Protein AF-A0A918XAK6-F1 (afdb_monomer_lite)

Structure (mmCIF, N/CA/C/O backbone):
data_AF-A0A918XAK6-F1
#
_entry.id   AF-A0A918XAK6-F1
#
loop_
_atom_site.group_PDB
_atom_site.id
_atom_site.type_symbol
_atom_site.label_atom_id
_atom_site.label_alt_id
_atom_site.label_comp_id
_atom_site.label_asym_id
_atom_site.label_entity_id
_atom_site.label_seq_id
_atom_site.pdbx_PDB_ins_code
_atom_site.Cartn_x
_atom_site.Cartn_y
_atom_site.Cartn_z
_atom_site.occupancy
_atom_site.B_iso_or_equiv
_atom_site.auth_seq_id
_atom_site.auth_comp_id
_atom_site.auth_asym_id
_atom_site.auth_atom_id
_atom_site.pdbx_PDB_model_num
ATOM 1 N N . MET A 1 1 ? 38.410 26.942 10.538 1.00 37.84 1 MET A N 1
ATOM 2 C CA . MET A 1 1 ? 37.308 26.117 10.000 1.00 37.84 1 MET A CA 1
ATOM 3 C C . MET A 1 1 ? 37.169 24.910 10.914 1.00 37.84 1 MET A C 1
ATOM 5 O O . MET A 1 1 ? 37.909 23.955 10.737 1.00 37.84 1 MET A O 1
ATOM 9 N N . SER A 1 2 ? 36.332 25.021 11.952 1.00 37.81 2 SER A N 1
ATOM 10 C CA . SER A 1 2 ? 35.983 23.911 12.851 1.00 37.81 2 SER A CA 1
ATOM 11 C C . SER A 1 2 ? 34.671 23.332 12.344 1.00 37.81 2 SER A C 1
ATOM 13 O O . SER A 1 2 ? 33.649 24.013 12.374 1.00 37.81 2 SER A O 1
ATOM 15 N N . THR A 1 3 ? 34.716 22.135 11.774 1.00 44.12 3 THR A N 1
ATOM 16 C CA . THR A 1 3 ? 33.530 21.299 11.587 1.00 44.12 3 THR A CA 1
ATOM 17 C C . THR A 1 3 ? 33.192 20.720 12.948 1.00 44.12 3 THR A C 1
ATOM 19 O O . THR A 1 3 ? 33.762 19.706 13.348 1.00 44.12 3 THR A O 1
ATOM 22 N N . ASP A 1 4 ? 32.308 21.394 13.675 1.00 38.91 4 ASP A N 1
ATOM 23 C CA . ASP A 1 4 ? 31.723 20.820 14.877 1.00 38.91 4 ASP A CA 1
ATOM 24 C C . ASP A 1 4 ? 30.838 19.651 14.441 1.00 38.91 4 ASP A C 1
ATOM 26 O O . ASP A 1 4 ? 29.88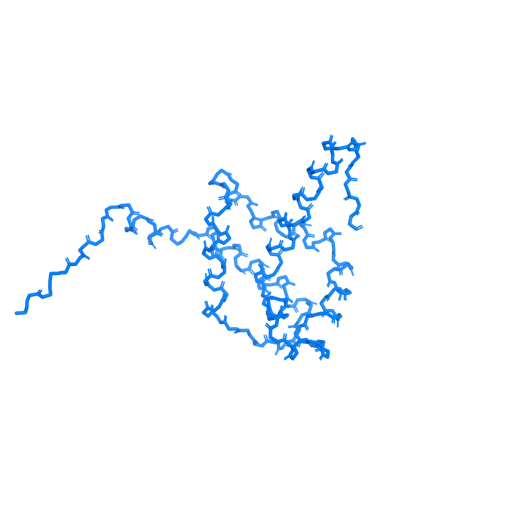0 19.805 13.681 1.00 38.91 4 ASP A O 1
ATOM 30 N N . ALA A 1 5 ? 31.227 18.455 14.876 1.00 47.62 5 ALA A N 1
ATOM 31 C CA . ALA A 1 5 ? 30.457 17.240 14.708 1.00 47.62 5 ALA A CA 1
ATOM 32 C C . ALA A 1 5 ? 29.127 17.407 15.454 1.00 47.62 5 ALA A C 1
ATOM 34 O O . ALA A 1 5 ? 29.083 17.348 16.686 1.00 47.62 5 ALA A O 1
ATOM 35 N N . TYR A 1 6 ? 28.048 17.635 14.704 1.00 47.06 6 TYR A N 1
ATOM 36 C CA . TYR A 1 6 ? 26.685 17.597 15.220 1.00 47.06 6 TYR A CA 1
ATOM 37 C C . TYR A 1 6 ? 26.424 16.165 15.691 1.00 47.06 6 TYR A C 1
ATOM 39 O O . TYR A 1 6 ? 26.152 15.265 14.902 1.00 47.06 6 TYR A O 1
ATOM 47 N N . THR A 1 7 ? 26.643 15.920 16.980 1.00 55.28 7 THR A N 1
ATOM 48 C CA . THR A 1 7 ? 26.404 14.608 17.571 1.00 55.28 7 THR A CA 1
ATOM 49 C C . THR A 1 7 ? 24.900 14.490 17.756 1.00 55.28 7 THR A C 1
ATOM 51 O O . THR A 1 7 ? 24.349 15.095 18.676 1.00 55.28 7 THR A O 1
ATOM 54 N N . SER A 1 8 ? 24.244 13.756 16.857 1.00 52.81 8 SER A N 1
ATOM 55 C CA . SER A 1 8 ? 22.804 13.508 16.903 1.00 52.81 8 SER A CA 1
ATOM 56 C C . SER A 1 8 ? 22.349 13.055 18.293 1.00 52.81 8 SER A C 1
ATOM 58 O O . SER A 1 8 ? 22.964 12.202 18.957 1.00 52.81 8 SER A O 1
ATOM 60 N N . GLY A 1 9 ? 21.286 13.706 18.769 1.00 44.47 9 GLY A N 1
ATOM 61 C CA . GLY A 1 9 ? 20.780 13.567 20.132 1.00 44.47 9 GLY A CA 1
ATOM 62 C C . GLY A 1 9 ? 20.204 12.174 20.418 1.00 44.47 9 GLY A C 1
ATOM 63 O O . GLY A 1 9 ? 20.006 11.381 19.500 1.00 44.47 9 GLY A O 1
ATOM 64 N N . PRO A 1 10 ? 19.888 11.852 21.688 1.00 41.66 10 PRO A N 1
ATOM 65 C CA . PRO A 1 10 ? 19.315 10.555 22.068 1.00 41.66 10 PRO A CA 1
ATOM 66 C C . PRO A 1 10 ? 18.034 10.198 21.304 1.00 41.66 10 PRO A C 1
ATOM 68 O O . PRO A 1 10 ? 17.801 9.031 21.035 1.00 41.66 10 PRO A O 1
ATOM 71 N N . VAL A 1 11 ? 17.245 11.207 20.923 1.00 42.66 11 VAL A N 1
ATOM 72 C CA . VAL A 1 11 ? 15.984 11.066 20.177 1.00 42.66 11 VAL A CA 1
ATOM 73 C C . VAL A 1 11 ? 16.224 10.772 18.696 1.00 42.66 11 VAL A C 1
ATOM 75 O O . VAL A 1 11 ? 15.512 9.976 18.106 1.00 42.66 11 VAL A O 1
ATOM 78 N N . GLU A 1 12 ? 17.250 11.379 18.105 1.00 39.75 12 GLU A N 1
ATOM 79 C CA . GLU A 1 12 ? 17.595 11.220 16.689 1.00 39.75 12 GLU A CA 1
ATOM 80 C C . GLU A 1 12 ? 18.329 9.888 16.460 1.00 39.75 12 GLU A C 1
ATOM 82 O O . GLU A 1 12 ? 18.037 9.181 15.507 1.00 39.75 12 GLU A O 1
ATOM 87 N N . ARG A 1 13 ? 19.162 9.463 17.423 1.00 44.84 13 ARG A N 1
ATOM 88 C CA . ARG A 1 13 ? 19.717 8.101 17.472 1.00 44.84 13 ARG A CA 1
ATOM 89 C C . ARG A 1 13 ? 18.666 7.035 17.752 1.00 44.84 13 ARG A C 1
ATOM 91 O O . ARG A 1 13 ? 18.740 5.985 17.138 1.00 44.84 13 ARG A O 1
ATOM 98 N N . ALA A 1 14 ? 17.685 7.297 18.619 1.00 41.91 14 ALA A N 1
ATOM 99 C CA . ALA A 1 14 ? 16.556 6.388 18.803 1.00 41.91 14 ALA A CA 1
ATOM 100 C C . ALA A 1 14 ? 15.677 6.325 17.543 1.00 41.91 14 ALA A C 1
ATOM 102 O O . ALA A 1 14 ? 15.246 5.246 17.180 1.00 41.91 14 ALA A O 1
ATOM 103 N N . ALA A 1 15 ? 15.466 7.433 16.827 1.00 44.62 15 ALA A N 1
ATOM 104 C CA . ALA A 1 15 ? 14.774 7.436 15.534 1.00 44.62 15 ALA A CA 1
ATOM 105 C C . ALA A 1 15 ? 15.567 6.712 14.426 1.00 44.62 15 ALA A C 1
ATOM 107 O O . ALA A 1 15 ? 14.977 6.206 13.476 1.00 44.62 15 ALA A O 1
ATOM 108 N N . GLU A 1 16 ? 16.894 6.638 14.552 1.00 42.91 16 GLU A N 1
ATOM 109 C CA . GLU A 1 16 ? 17.776 5.946 13.612 1.00 42.91 16 GLU A CA 1
ATOM 110 C C . GLU A 1 16 ? 17.972 4.450 13.946 1.00 42.91 16 GLU A C 1
ATOM 112 O O . GLU A 1 16 ? 18.039 3.638 13.023 1.00 42.91 16 GLU A O 1
ATOM 117 N N . GLU A 1 17 ? 18.000 4.081 15.237 1.00 44.94 17 GLU A N 1
ATOM 118 C CA . GLU A 1 17 ? 17.950 2.698 15.760 1.00 44.94 17 GLU A CA 1
ATOM 119 C C . GLU A 1 17 ? 16.549 2.079 15.626 1.00 44.94 17 GLU A C 1
ATOM 121 O O . GLU A 1 17 ? 16.432 0.876 15.416 1.00 44.94 17 GLU A O 1
ATOM 126 N N . VAL A 1 18 ? 15.496 2.903 15.685 1.00 44.81 18 VAL A N 1
ATOM 127 C CA . VAL A 1 18 ? 14.098 2.581 15.343 1.00 44.81 18 VAL A CA 1
ATOM 128 C C . VAL A 1 18 ? 13.831 2.938 13.872 1.00 44.81 18 VAL A C 1
ATOM 130 O O . VAL A 1 18 ? 12.735 3.344 13.484 1.00 44.81 18 VAL A O 1
ATOM 133 N N . ARG A 1 19 ? 14.809 2.682 12.990 1.00 54.84 19 ARG A N 1
ATOM 134 C CA . ARG A 1 19 ? 14.468 2.089 11.687 1.00 54.84 19 ARG A CA 1
ATOM 135 C C . ARG A 1 19 ? 13.847 0.728 11.998 1.00 54.84 19 ARG A C 1
ATOM 137 O O . ARG A 1 19 ? 14.512 -0.289 12.134 1.00 54.84 19 ARG A O 1
ATOM 144 N N . ASP A 1 20 ? 12.573 0.835 12.338 1.00 66.75 20 ASP A N 1
ATOM 145 C CA . ASP A 1 20 ? 11.784 -0.089 13.125 1.00 66.75 20 ASP A CA 1
ATOM 146 C C . ASP A 1 20 ? 11.673 -1.414 12.377 1.00 66.75 20 ASP A C 1
ATOM 148 O O . ASP A 1 20 ? 11.352 -1.418 11.187 1.00 66.75 20 ASP A O 1
ATOM 152 N N . GLY A 1 21 ? 11.881 -2.547 13.050 1.00 77.00 21 GLY A N 1
ATOM 153 C CA . GLY A 1 21 ? 11.666 -3.856 12.424 1.00 77.00 21 GLY A CA 1
ATOM 154 C C . GLY A 1 21 ? 10.264 -3.968 11.806 1.00 77.00 21 GLY A C 1
ATOM 155 O O . GLY A 1 21 ? 10.073 -4.688 10.827 1.00 77.00 21 GLY A O 1
ATOM 156 N N . ALA A 1 22 ? 9.300 -3.196 12.321 1.00 81.81 22 ALA A N 1
ATOM 157 C CA . ALA A 1 22 ? 7.968 -3.049 11.750 1.00 81.81 22 ALA A CA 1
ATOM 158 C C . ALA A 1 22 ? 7.933 -2.265 10.418 1.00 81.81 22 ALA A C 1
ATOM 160 O O . ALA A 1 22 ? 7.184 -2.653 9.520 1.00 81.81 22 ALA A O 1
ATOM 161 N N . ALA A 1 23 ? 8.747 -1.218 10.240 1.00 87.75 23 ALA A N 1
ATOM 162 C CA . ALA A 1 23 ? 8.858 -0.476 8.977 1.00 87.75 23 ALA A CA 1
ATOM 163 C C . ALA A 1 23 ? 9.495 -1.341 7.879 1.00 87.75 23 ALA A C 1
ATOM 165 O O . ALA A 1 23 ? 8.999 -1.394 6.750 1.00 87.75 23 ALA A O 1
ATOM 166 N N . ASP A 1 24 ? 10.544 -2.085 8.232 1.00 89.69 24 ASP A N 1
ATOM 167 C CA . ASP A 1 24 ? 11.185 -3.044 7.331 1.00 89.69 24 ASP A CA 1
ATOM 168 C C . ASP A 1 24 ? 10.235 -4.196 6.980 1.00 89.69 24 ASP A C 1
ATOM 170 O O . ASP A 1 24 ? 10.111 -4.582 5.814 1.00 89.69 24 ASP A O 1
ATOM 174 N N . ALA A 1 25 ? 9.498 -4.720 7.967 1.00 90.94 25 ALA A N 1
ATOM 175 C CA . ALA A 1 25 ? 8.468 -5.728 7.737 1.00 90.94 25 ALA A CA 1
ATOM 176 C C . ALA A 1 25 ? 7.355 -5.201 6.822 1.00 90.94 25 ALA A C 1
ATOM 178 O O . ALA A 1 25 ? 6.921 -5.910 5.909 1.00 90.94 25 ALA A O 1
ATOM 179 N N . LEU A 1 26 ? 6.925 -3.951 7.015 1.00 93.38 26 LEU A N 1
ATOM 180 C CA . LEU A 1 26 ? 5.937 -3.297 6.165 1.00 93.38 26 LEU A CA 1
ATOM 181 C C . LEU A 1 26 ? 6.429 -3.213 4.717 1.00 93.38 26 LEU A C 1
ATOM 183 O O . LEU A 1 26 ? 5.715 -3.623 3.795 1.00 93.38 26 LEU A O 1
ATOM 187 N N . LEU A 1 27 ? 7.661 -2.742 4.508 1.00 92.94 27 LEU A N 1
ATOM 188 C CA . LEU A 1 27 ? 8.259 -2.680 3.178 1.00 92.94 27 LEU A CA 1
ATOM 189 C C . LEU A 1 27 ? 8.370 -4.072 2.548 1.00 92.94 27 LEU A C 1
ATOM 191 O O . LEU A 1 27 ? 8.016 -4.249 1.381 1.00 92.94 27 LEU A O 1
ATOM 195 N N . ALA A 1 28 ? 8.789 -5.080 3.313 1.00 92.69 28 ALA A N 1
ATOM 196 C CA . ALA A 1 28 ? 8.895 -6.455 2.837 1.00 92.69 28 ALA A CA 1
ATOM 197 C C . ALA A 1 28 ? 7.536 -7.028 2.391 1.00 92.69 28 ALA A C 1
ATOM 199 O O . ALA A 1 28 ? 7.454 -7.699 1.356 1.00 92.69 28 ALA A O 1
ATOM 200 N N . VAL A 1 29 ? 6.454 -6.748 3.130 1.00 94.69 29 VAL A N 1
ATOM 201 C CA . VAL A 1 29 ? 5.082 -7.110 2.728 1.00 94.69 29 VAL A CA 1
ATOM 202 C C . VAL A 1 29 ? 4.677 -6.375 1.455 1.00 94.69 29 VAL A C 1
ATOM 204 O O . VAL A 1 29 ? 4.153 -7.011 0.535 1.00 94.69 29 VAL A O 1
ATOM 207 N N . ALA A 1 30 ? 4.945 -5.070 1.365 1.00 93.50 30 ALA A N 1
ATOM 208 C CA . ALA A 1 30 ? 4.617 -4.268 0.192 1.00 93.50 30 ALA A CA 1
ATOM 209 C C . ALA A 1 30 ? 5.339 -4.784 -1.062 1.00 93.50 30 ALA A C 1
ATOM 211 O O . ALA A 1 30 ? 4.694 -5.031 -2.077 1.00 93.50 30 ALA A O 1
ATOM 212 N N . VAL A 1 31 ? 6.649 -5.035 -0.988 1.00 92.06 31 VAL A N 1
ATOM 213 C CA . VAL A 1 31 ? 7.453 -5.570 -2.102 1.00 92.06 31 VAL A CA 1
ATOM 214 C C . VAL A 1 31 ? 6.952 -6.947 -2.535 1.00 92.06 31 VAL A C 1
ATOM 216 O O . VAL A 1 31 ? 6.700 -7.165 -3.723 1.00 92.06 31 VAL A O 1
ATOM 219 N N . ARG A 1 32 ? 6.756 -7.872 -1.585 1.00 91.75 32 ARG A N 1
ATOM 220 C CA . ARG A 1 32 ? 6.258 -9.226 -1.875 1.00 91.75 32 ARG A CA 1
ATOM 221 C C . ARG A 1 32 ? 4.883 -9.190 -2.539 1.00 91.75 32 ARG A C 1
ATOM 223 O O . ARG A 1 32 ? 4.656 -9.886 -3.525 1.00 91.75 32 ARG A O 1
ATOM 230 N N . SER A 1 33 ? 3.981 -8.369 -2.012 1.00 91.00 33 SER A N 1
ATOM 231 C CA . SER A 1 33 ? 2.626 -8.205 -2.539 1.00 91.00 33 SER A CA 1
ATOM 232 C C . SER A 1 33 ? 2.633 -7.571 -3.926 1.00 91.00 33 SER A C 1
ATOM 234 O O . SER A 1 33 ? 1.932 -8.026 -4.827 1.00 91.00 33 SER A O 1
ATOM 236 N N . TYR A 1 34 ? 3.470 -6.556 -4.124 1.00 88.50 34 TYR A N 1
ATOM 237 C CA . TYR A 1 34 ? 3.610 -5.842 -5.385 1.00 88.50 34 TYR A CA 1
ATOM 238 C C . TYR A 1 34 ? 4.153 -6.730 -6.512 1.00 88.50 34 TYR A C 1
ATOM 240 O O . TYR A 1 34 ? 3.707 -6.622 -7.656 1.00 88.50 34 TYR A O 1
ATOM 248 N N . ALA A 1 35 ? 5.044 -7.675 -6.195 1.00 87.38 35 ALA A N 1
ATOM 249 C CA . ALA A 1 35 ? 5.571 -8.641 -7.160 1.00 87.38 35 ALA A CA 1
ATOM 250 C C . ALA A 1 35 ? 4.479 -9.510 -7.815 1.00 87.38 35 ALA A C 1
ATOM 252 O O . ALA A 1 35 ? 4.667 -9.975 -8.939 1.00 87.38 35 ALA A O 1
ATOM 253 N N . ALA A 1 36 ? 3.320 -9.683 -7.165 1.00 84.81 36 ALA A N 1
ATOM 254 C CA . ALA A 1 36 ? 2.173 -10.376 -7.755 1.00 84.81 36 ALA A CA 1
ATOM 255 C C . ALA A 1 36 ? 1.517 -9.596 -8.911 1.00 84.81 36 ALA A C 1
ATOM 257 O O . ALA A 1 36 ? 0.781 -10.183 -9.702 1.00 84.81 36 ALA A O 1
ATOM 258 N N . PHE A 1 37 ? 1.775 -8.289 -9.016 1.00 82.62 37 PHE A N 1
ATOM 259 C CA . PHE A 1 37 ? 1.178 -7.396 -10.015 1.00 82.62 37 PHE A CA 1
ATOM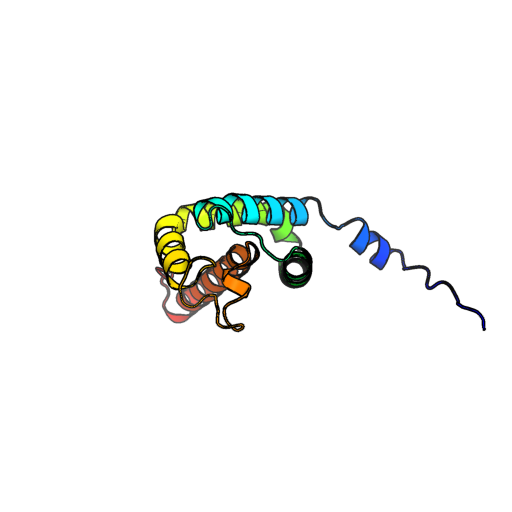 260 C C . PHE A 1 37 ? 2.202 -6.850 -11.020 1.00 82.62 37 PHE A C 1
ATOM 262 O O . PHE A 1 37 ? 1.829 -6.462 -12.124 1.00 82.62 37 PHE A O 1
ATOM 269 N N . ALA A 1 38 ? 3.485 -6.818 -10.654 1.00 73.62 38 ALA A N 1
ATOM 270 C CA . ALA A 1 38 ? 4.544 -6.151 -11.408 1.00 73.62 38 ALA A CA 1
ATOM 271 C C . ALA A 1 38 ? 5.775 -7.055 -11.597 1.00 73.62 38 ALA A C 1
ATOM 273 O O . ALA A 1 38 ? 6.862 -6.793 -11.076 1.00 73.62 38 ALA A O 1
ATOM 274 N N . VAL A 1 39 ? 5.610 -8.138 -12.360 1.00 66.94 39 VAL A N 1
ATOM 275 C CA . VAL A 1 39 ? 6.691 -9.105 -12.606 1.00 66.94 39 VAL A CA 1
ATOM 276 C C . VAL A 1 39 ? 7.856 -8.431 -13.356 1.00 66.94 39 VAL A C 1
ATOM 278 O O . VAL A 1 39 ? 7.654 -7.783 -14.383 1.00 66.94 39 VAL A O 1
ATOM 281 N N . HIS A 1 40 ? 9.082 -8.608 -12.847 1.00 64.31 40 HIS A N 1
ATOM 282 C CA . HIS A 1 40 ? 10.355 -8.126 -13.420 1.00 64.31 40 HIS A CA 1
ATOM 283 C C . HIS A 1 40 ? 10.580 -6.606 -13.445 1.00 64.31 40 HIS A C 1
ATOM 285 O O . HIS A 1 40 ? 11.484 -6.126 -14.133 1.00 64.31 40 HIS A O 1
ATOM 291 N N . VAL A 1 41 ? 9.808 -5.837 -12.680 1.00 68.62 41 VAL A N 1
ATOM 292 C CA . VAL A 1 41 ? 9.980 -4.383 -12.611 1.00 68.62 41 VAL A CA 1
ATOM 293 C C . VAL A 1 41 ? 11.022 -4.028 -11.556 1.00 68.62 41 VAL A C 1
ATOM 295 O O . VAL A 1 41 ? 10.875 -4.376 -10.388 1.00 68.62 41 VAL A O 1
ATOM 298 N N . ARG A 1 42 ? 12.069 -3.308 -11.974 1.00 72.31 42 ARG A N 1
ATOM 299 C CA . ARG A 1 42 ? 12.956 -2.596 -11.049 1.00 72.31 42 ARG A CA 1
ATOM 300 C C . ARG A 1 42 ? 12.324 -1.262 -10.680 1.00 72.31 42 ARG A C 1
ATOM 302 O O . ARG A 1 42 ? 11.778 -0.580 -11.546 1.00 72.31 42 ARG A O 1
ATOM 309 N N . PHE A 1 43 ? 12.435 -0.905 -9.416 1.00 76.75 43 PHE A N 1
ATOM 310 C CA . PHE A 1 43 ? 11.957 0.347 -8.858 1.00 76.75 43 PHE A CA 1
ATOM 311 C C . PHE A 1 43 ? 13.135 1.074 -8.180 1.00 76.75 43 PHE A C 1
ATOM 313 O O . PHE A 1 43 ? 14.175 0.469 -7.937 1.00 76.75 43 PHE A O 1
ATOM 320 N N . ASP A 1 44 ? 13.022 2.386 -7.990 1.00 80.81 44 ASP A N 1
ATOM 321 C CA . ASP A 1 44 ? 14.049 3.246 -7.383 1.00 80.81 44 ASP A CA 1
ATOM 322 C C . ASP A 1 44 ? 14.058 3.131 -5.843 1.00 80.81 44 ASP A C 1
ATOM 324 O O . ASP A 1 44 ? 13.210 3.701 -5.150 1.00 80.81 44 ASP A O 1
ATOM 328 N N . ASP A 1 45 ? 14.997 2.369 -5.289 1.00 80.56 45 ASP A N 1
ATOM 329 C CA . ASP A 1 45 ? 15.063 2.117 -3.844 1.00 80.56 45 ASP A CA 1
ATOM 330 C C . ASP A 1 45 ? 15.102 3.417 -3.017 1.00 80.56 45 ASP A C 1
ATOM 332 O O . ASP A 1 45 ? 14.381 3.523 -2.028 1.00 80.56 45 ASP A O 1
ATOM 336 N N . GLY A 1 46 ? 15.795 4.463 -3.488 1.00 79.00 46 GLY A N 1
ATOM 337 C CA . GLY A 1 46 ? 15.854 5.755 -2.795 1.00 79.00 46 GLY A CA 1
ATOM 338 C C . GLY A 1 46 ? 14.497 6.463 -2.739 1.00 79.00 46 GLY A C 1
ATOM 339 O O . GLY A 1 46 ? 14.083 6.934 -1.681 1.00 79.00 46 GLY A O 1
ATOM 340 N N . MET A 1 47 ? 13.752 6.469 -3.851 1.00 81.44 47 MET A N 1
ATOM 341 C CA . MET A 1 47 ? 12.376 6.991 -3.863 1.00 81.44 47 MET A CA 1
ATOM 342 C C . MET A 1 47 ? 11.448 6.163 -2.960 1.00 81.44 47 MET A C 1
ATOM 344 O O . MET A 1 47 ? 10.540 6.706 -2.332 1.00 81.44 47 MET A O 1
ATOM 348 N N . THR A 1 48 ? 11.654 4.845 -2.903 1.00 85.25 48 THR A N 1
ATOM 349 C CA . THR A 1 48 ? 10.869 3.944 -2.043 1.00 85.25 48 THR A CA 1
ATOM 350 C C . THR A 1 48 ? 11.076 4.279 -0.573 1.00 85.25 48 THR A C 1
ATOM 352 O O . THR A 1 48 ? 10.097 4.434 0.153 1.00 85.25 48 THR A O 1
ATOM 355 N N . GLU A 1 49 ? 12.331 4.408 -0.150 1.00 86.00 49 GLU A N 1
ATOM 356 C CA . GLU A 1 49 ? 12.711 4.716 1.228 1.00 86.00 49 GLU A CA 1
ATOM 357 C C . GLU A 1 49 ? 12.213 6.099 1.660 1.00 86.00 49 GLU A C 1
ATOM 359 O O . GLU A 1 49 ? 11.638 6.233 2.740 1.00 86.00 49 GLU A O 1
ATOM 364 N N . GLU A 1 50 ? 12.352 7.117 0.803 1.00 86.00 50 GLU A N 1
ATOM 365 C CA . GLU A 1 50 ? 11.879 8.476 1.092 1.00 86.00 50 GLU A CA 1
ATOM 366 C C . GLU A 1 50 ? 10.359 8.505 1.311 1.00 86.00 50 GLU A C 1
ATOM 368 O O . GLU A 1 50 ? 9.867 9.037 2.309 1.00 86.00 50 GLU A O 1
ATOM 373 N N . VAL A 1 51 ? 9.598 7.874 0.411 1.00 85.88 51 VAL A N 1
ATOM 374 C CA . VAL A 1 51 ? 8.137 7.800 0.534 1.00 85.88 51 VAL A CA 1
ATOM 375 C C . VAL A 1 51 ? 7.730 6.965 1.746 1.00 85.88 51 VAL A C 1
ATOM 377 O O . VAL A 1 51 ? 6.801 7.349 2.457 1.00 85.88 51 VAL A O 1
ATOM 380 N N . LEU A 1 52 ? 8.412 5.847 2.012 1.00 89.25 52 LEU A N 1
ATOM 381 C CA . LEU A 1 52 ? 8.143 5.021 3.186 1.00 89.25 52 LEU A CA 1
ATOM 382 C C . LEU A 1 52 ? 8.378 5.801 4.479 1.00 89.25 52 LEU A C 1
ATOM 384 O O . LEU A 1 52 ? 7.541 5.719 5.367 1.00 89.25 52 LEU A O 1
ATOM 388 N N . SER A 1 53 ? 9.456 6.582 4.578 1.00 88.19 53 SER A N 1
ATOM 389 C CA . SER A 1 53 ? 9.742 7.413 5.753 1.00 88.19 53 SER A CA 1
ATOM 390 C C . SER A 1 53 ? 8.599 8.392 6.045 1.00 88.19 53 SER A C 1
ATOM 392 O O . SER A 1 53 ? 8.113 8.475 7.177 1.00 88.19 53 SER A O 1
ATOM 394 N N . VAL A 1 54 ? 8.092 9.066 5.007 1.00 89.06 54 VAL A N 1
ATOM 395 C CA . VAL A 1 54 ? 6.933 9.961 5.129 1.00 89.06 54 VAL A CA 1
ATOM 396 C C . VAL A 1 54 ? 5.686 9.189 5.566 1.00 89.06 54 VAL A C 1
ATOM 398 O O . VAL A 1 54 ? 5.017 9.602 6.511 1.00 89.06 54 VAL A O 1
ATOM 401 N N . LEU A 1 55 ? 5.379 8.058 4.926 1.00 88.25 55 LEU A N 1
ATOM 402 C CA . LEU A 1 55 ? 4.219 7.235 5.286 1.00 88.25 55 LEU A CA 1
ATOM 403 C C . LEU A 1 55 ? 4.315 6.693 6.717 1.00 88.25 55 LEU A C 1
ATOM 405 O O . LEU A 1 55 ? 3.336 6.719 7.453 1.00 88.25 55 LEU A O 1
ATOM 409 N N . TRP A 1 56 ? 5.499 6.268 7.143 1.00 89.81 56 TRP A N 1
ATOM 410 C CA . TRP A 1 56 ? 5.739 5.760 8.487 1.00 89.81 56 TRP A CA 1
ATOM 411 C C . TRP A 1 56 ? 5.500 6.827 9.559 1.00 89.81 56 TRP A C 1
ATOM 413 O O . TRP A 1 56 ? 4.918 6.545 10.606 1.00 89.81 56 TRP A O 1
ATOM 423 N N . SER A 1 57 ? 5.869 8.081 9.271 1.00 86.56 57 SER A N 1
ATOM 424 C CA . SER A 1 57 ? 5.646 9.213 10.180 1.00 86.56 57 SER A CA 1
ATOM 425 C C . SER A 1 57 ? 4.171 9.565 10.399 1.00 86.56 57 SER A C 1
ATOM 427 O O . SER A 1 57 ? 3.842 10.158 11.424 1.00 86.56 57 SER A O 1
ATOM 429 N N . VAL A 1 58 ? 3.283 9.203 9.465 1.00 86.06 58 VAL A N 1
ATOM 430 C CA . VAL A 1 58 ? 1.840 9.478 9.579 1.00 86.06 58 VAL A CA 1
ATOM 431 C C . VAL A 1 58 ? 1.044 8.294 10.126 1.00 86.06 58 VAL A C 1
ATOM 433 O O . VAL A 1 58 ? -0.108 8.473 10.515 1.00 86.06 58 VAL A O 1
ATOM 436 N N . ILE A 1 59 ? 1.638 7.098 10.172 1.00 85.50 59 ILE A N 1
ATOM 437 C CA . ILE A 1 59 ? 1.031 5.927 10.809 1.00 85.50 59 ILE A CA 1
ATOM 438 C C . ILE A 1 59 ? 1.156 6.091 12.336 1.00 85.50 59 ILE A C 1
ATOM 440 O O . ILE A 1 59 ? 2.288 6.245 12.817 1.00 85.50 59 ILE A O 1
ATOM 444 N N . PRO A 1 60 ? 0.034 6.055 13.091 1.00 87.50 60 PRO A N 1
ATOM 445 C CA . PRO A 1 60 ? 0.051 6.124 14.552 1.00 87.50 60 PRO A CA 1
ATOM 446 C C . PRO A 1 60 ? 0.958 5.048 15.147 1.00 87.50 60 PRO A C 1
ATOM 448 O O . PRO A 1 60 ? 0.970 3.917 14.662 1.00 87.50 60 PRO A O 1
ATOM 451 N N . GLU A 1 61 ? 1.726 5.388 16.183 1.00 87.50 61 GLU A N 1
ATOM 452 C CA . GLU A 1 61 ? 2.716 4.475 16.769 1.00 87.50 61 GLU A CA 1
ATOM 453 C C . GLU A 1 61 ? 2.079 3.176 17.271 1.00 87.50 61 GLU A C 1
ATOM 455 O O . GLU A 1 61 ? 2.645 2.102 17.085 1.00 87.50 61 GLU A O 1
ATOM 460 N N . GLU A 1 62 ? 0.867 3.268 17.814 1.00 88.00 62 GLU A N 1
ATOM 461 C CA . GLU A 1 62 ? 0.062 2.142 18.283 1.00 88.00 62 GLU A CA 1
ATOM 462 C C . GLU A 1 62 ? -0.350 1.157 17.175 1.00 88.00 62 GLU A C 1
ATOM 464 O O . GLU A 1 62 ? -0.578 -0.019 17.456 1.00 88.00 62 GLU A O 1
ATOM 469 N N . ASP A 1 63 ? -0.407 1.609 15.920 1.00 88.44 63 ASP A N 1
ATOM 470 C CA . ASP A 1 63 ? -0.825 0.793 14.777 1.00 88.44 63 ASP A CA 1
ATOM 471 C C . ASP A 1 63 ? 0.368 0.165 14.039 1.00 88.44 63 ASP A C 1
ATOM 473 O O . ASP A 1 63 ? 0.187 -0.775 13.259 1.00 88.44 63 ASP A O 1
ATOM 477 N N . ARG A 1 64 ? 1.592 0.671 14.261 1.00 90.19 64 ARG A N 1
ATOM 478 C CA . ARG A 1 64 ? 2.794 0.318 13.481 1.00 90.19 64 ARG A CA 1
ATOM 479 C C . ARG A 1 64 ? 3.110 -1.173 13.500 1.00 90.19 64 ARG A C 1
ATOM 481 O O . ARG A 1 64 ? 3.416 -1.736 12.451 1.00 90.19 64 ARG A O 1
ATOM 488 N N . GLU A 1 65 ? 2.993 -1.823 14.655 1.00 90.81 65 GLU A N 1
ATOM 489 C CA . GLU A 1 65 ? 3.305 -3.250 14.807 1.00 90.81 65 GLU A CA 1
ATOM 490 C C . GLU A 1 65 ? 2.317 -4.147 14.039 1.00 90.81 65 GLU A C 1
ATOM 492 O O . GLU A 1 65 ? 2.709 -5.132 13.414 1.00 90.81 65 GLU A O 1
ATOM 497 N N . ALA A 1 66 ? 1.033 -3.778 14.022 1.00 91.44 66 ALA A N 1
ATOM 498 C CA . ALA A 1 66 ? -0.016 -4.522 13.322 1.00 91.44 66 ALA A CA 1
ATOM 499 C C . ALA A 1 66 ? -0.097 -4.185 11.821 1.00 91.44 66 ALA A C 1
ATOM 501 O O . ALA A 1 66 ? -0.710 -4.920 11.038 1.00 91.44 66 ALA A O 1
ATOM 502 N N . TYR A 1 67 ? 0.518 -3.078 11.404 1.00 93.12 67 TYR A N 1
ATOM 503 C CA . TYR A 1 67 ? 0.372 -2.531 10.062 1.00 93.12 67 TYR A CA 1
ATOM 504 C C . TYR A 1 67 ? 0.779 -3.497 8.933 1.00 93.12 67 TYR A C 1
ATOM 506 O O . TYR A 1 67 ? 0.033 -3.597 7.954 1.00 93.12 67 TYR A O 1
ATOM 514 N N . PRO A 1 68 ? 1.894 -4.255 9.016 1.00 94.19 68 PRO A N 1
ATOM 515 C CA . PRO A 1 68 ? 2.256 -5.207 7.965 1.00 94.19 68 PRO A CA 1
ATOM 516 C C . PRO A 1 68 ? 1.168 -6.261 7.706 1.00 94.19 68 PRO A C 1
ATOM 518 O O . PRO A 1 68 ? 0.871 -6.565 6.550 1.00 94.19 68 PRO A O 1
ATOM 521 N N . ALA A 1 69 ? 0.532 -6.780 8.762 1.00 94.31 69 ALA A N 1
ATOM 522 C CA . ALA A 1 69 ? -0.552 -7.757 8.641 1.00 94.31 69 ALA A CA 1
ATOM 523 C C . ALA A 1 69 ? -1.810 -7.130 8.020 1.00 94.31 69 ALA A C 1
ATOM 525 O O . ALA A 1 69 ? -2.416 -7.707 7.116 1.00 94.31 69 ALA A O 1
ATOM 526 N N . ARG A 1 70 ? -2.152 -5.907 8.440 1.00 94.69 70 ARG A N 1
ATOM 527 C CA . ARG A 1 70 ? -3.246 -5.125 7.852 1.00 94.69 70 ARG A CA 1
ATOM 528 C C . ARG A 1 70 ? -3.033 -4.869 6.359 1.00 94.69 70 ARG A C 1
ATOM 530 O O . ARG A 1 70 ? -3.974 -4.987 5.576 1.00 94.69 70 ARG A O 1
ATOM 537 N N . LEU A 1 71 ? -1.807 -4.547 5.940 1.00 95.81 71 LEU A N 1
ATOM 538 C CA . LEU A 1 71 ? -1.494 -4.358 4.523 1.00 95.81 71 LEU A CA 1
ATOM 539 C C . LEU A 1 71 ? -1.696 -5.656 3.726 1.00 95.81 71 LEU A C 1
ATOM 541 O O . LEU A 1 71 ? -2.215 -5.625 2.610 1.00 95.81 71 LEU A O 1
ATOM 545 N N . GLU A 1 72 ? -1.311 -6.802 4.284 1.00 95.69 72 GLU A N 1
ATOM 546 C CA . GLU A 1 72 ? -1.520 -8.103 3.643 1.00 95.69 72 GLU A CA 1
ATOM 547 C C . GLU A 1 72 ? -3.014 -8.442 3.509 1.00 95.69 72 GLU A C 1
ATOM 549 O O . GLU A 1 72 ? -3.461 -8.885 2.445 1.00 95.69 72 GLU A O 1
ATOM 554 N N . GLU A 1 73 ? -3.813 -8.164 4.541 1.00 95.56 73 GLU A N 1
ATOM 555 C CA . GLU A 1 73 ? -5.272 -8.295 4.493 1.00 95.56 73 GLU A CA 1
ATOM 556 C C . GLU A 1 73 ? -5.897 -7.376 3.437 1.00 95.56 73 GLU A C 1
ATOM 558 O O . GLU A 1 73 ? -6.722 -7.827 2.637 1.00 95.56 73 GLU A O 1
ATOM 563 N N . PHE A 1 74 ? -5.460 -6.116 3.367 1.00 95.12 74 PHE A N 1
ATOM 564 C CA . PHE A 1 74 ? -5.884 -5.168 2.340 1.00 95.12 74 PHE A CA 1
ATOM 565 C C . PHE A 1 74 ? -5.613 -5.707 0.928 1.00 95.12 74 PHE A C 1
ATOM 567 O O . PHE A 1 74 ? -6.515 -5.754 0.086 1.00 95.12 74 PHE A O 1
ATOM 574 N N . VAL A 1 75 ? -4.387 -6.172 0.668 1.00 95.25 75 VAL A N 1
ATOM 575 C CA . VAL A 1 75 ? -4.002 -6.718 -0.642 1.00 95.25 75 VAL A CA 1
ATOM 576 C C . VAL A 1 75 ? -4.851 -7.932 -1.007 1.00 95.25 75 VAL A C 1
ATOM 578 O O . VAL A 1 75 ? -5.267 -8.064 -2.159 1.00 95.25 75 VAL A O 1
ATOM 581 N N . ASN A 1 76 ? -5.123 -8.818 -0.050 1.00 95.06 76 ASN A N 1
ATOM 582 C CA . ASN A 1 76 ? -5.946 -9.999 -0.289 1.00 95.06 76 ASN A CA 1
ATOM 583 C C . ASN A 1 76 ? -7.411 -9.637 -0.547 1.00 95.06 76 ASN A C 1
ATOM 585 O O . ASN A 1 76 ? -7.998 -10.148 -1.501 1.00 95.06 76 ASN A O 1
ATOM 589 N N . THR A 1 77 ? -7.966 -8.713 0.235 1.00 94.56 77 THR A N 1
ATOM 590 C CA . THR A 1 77 ? -9.353 -8.244 0.113 1.00 94.56 77 THR A CA 1
ATOM 591 C C 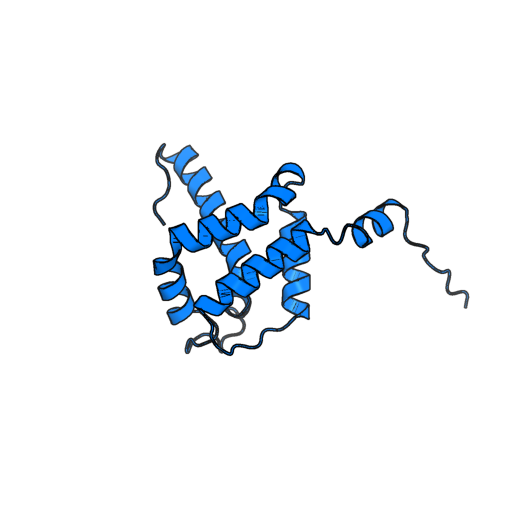. THR A 1 77 ? -9.605 -7.567 -1.232 1.00 94.56 77 THR A C 1
ATOM 593 O O . THR A 1 77 ? -10.614 -7.824 -1.886 1.00 94.56 77 THR A O 1
ATOM 596 N N . TYR A 1 78 ? -8.668 -6.735 -1.695 1.00 92.81 78 TYR A N 1
ATOM 597 C CA . TYR A 1 78 ? -8.830 -5.939 -2.916 1.00 92.81 78 TYR A CA 1
ATOM 598 C C . TYR A 1 78 ? -8.044 -6.472 -4.117 1.00 92.81 78 TYR A C 1
ATOM 600 O O . TYR A 1 78 ? -7.886 -5.762 -5.115 1.00 92.81 78 TYR A O 1
ATOM 608 N N . ARG A 1 79 ? -7.586 -7.730 -4.065 1.00 92.81 79 ARG A N 1
ATOM 609 C CA . ARG A 1 79 ? -6.684 -8.335 -5.058 1.00 92.81 79 ARG A CA 1
ATOM 610 C C . ARG A 1 79 ? -7.121 -8.093 -6.499 1.00 92.81 79 ARG A C 1
ATOM 612 O O . ARG A 1 79 ? -6.339 -7.588 -7.297 1.00 92.81 79 ARG A O 1
ATOM 619 N N . GLU A 1 80 ? -8.365 -8.417 -6.844 1.00 91.12 80 GLU A N 1
ATOM 620 C CA . GLU A 1 80 ? -8.856 -8.283 -8.223 1.00 91.12 80 GLU A CA 1
ATOM 621 C C . GLU A 1 80 ? -8.849 -6.835 -8.726 1.00 91.12 80 GLU A C 1
ATOM 623 O O . GLU A 1 80 ? -8.594 -6.575 -9.904 1.00 91.12 80 GLU A O 1
ATOM 628 N N . ARG A 1 81 ? -9.124 -5.876 -7.838 1.00 90.25 81 ARG A N 1
ATOM 629 C CA . ARG A 1 81 ? -9.094 -4.446 -8.167 1.00 90.25 81 ARG A CA 1
ATOM 630 C C . ARG A 1 81 ? -7.673 -3.954 -8.340 1.00 90.25 81 ARG A C 1
ATOM 632 O O . ARG A 1 81 ? -7.412 -3.242 -9.304 1.00 90.25 81 ARG A O 1
ATOM 639 N N . LEU A 1 82 ? -6.767 -4.375 -7.461 1.00 92.12 82 LEU A N 1
ATOM 640 C CA . LEU A 1 82 ? -5.346 -4.059 -7.566 1.00 92.12 82 LEU A CA 1
ATOM 641 C C . LEU A 1 82 ? -4.759 -4.594 -8.879 1.00 92.12 82 LEU A C 1
ATOM 643 O O . LEU A 1 82 ? -4.068 -3.846 -9.563 1.00 92.12 82 LEU A O 1
ATOM 647 N N . VAL A 1 83 ? -5.112 -5.817 -9.302 1.00 89.88 83 VAL A N 1
ATOM 648 C CA . VAL A 1 83 ? -4.713 -6.354 -10.621 1.00 89.88 83 VAL A CA 1
ATOM 649 C C . VAL A 1 83 ? -5.132 -5.411 -11.751 1.00 89.88 83 VAL A C 1
ATOM 651 O O . VAL A 1 83 ? -4.307 -5.057 -12.591 1.00 89.88 83 VAL A O 1
ATOM 654 N N . ARG A 1 84 ? -6.399 -4.976 -11.776 1.00 89.12 84 ARG A N 1
ATOM 655 C CA . ARG A 1 84 ? -6.897 -4.065 -12.821 1.00 89.12 84 ARG A CA 1
ATOM 656 C C . ARG A 1 84 ? -6.203 -2.703 -12.770 1.00 89.12 84 ARG A C 1
ATOM 658 O O . ARG A 1 84 ? -5.775 -2.200 -13.804 1.00 89.12 84 ARG A O 1
ATOM 665 N N . LEU A 1 85 ? -6.041 -2.145 -11.572 1.00 89.50 85 LEU A N 1
ATOM 666 C CA . LEU A 1 85 ? -5.405 -0.848 -11.358 1.00 89.50 85 LEU A CA 1
ATOM 667 C C . LEU A 1 85 ? -3.937 -0.854 -11.807 1.00 89.50 85 LEU A C 1
ATOM 669 O O . LEU A 1 85 ? -3.516 0.050 -12.526 1.00 89.50 85 LEU A O 1
ATOM 673 N N . PHE A 1 86 ? -3.162 -1.880 -11.449 1.00 87.38 86 PHE A N 1
ATOM 674 C CA . PHE A 1 86 ? -1.762 -1.985 -11.868 1.00 87.38 86 PHE A CA 1
ATOM 675 C C . PHE A 1 86 ? -1.601 -2.375 -13.343 1.00 87.38 86 PHE A C 1
ATOM 677 O O . PHE A 1 86 ? -0.623 -1.961 -13.963 1.00 87.38 86 PHE A O 1
ATOM 684 N N . ALA A 1 87 ? -2.562 -3.076 -13.949 1.00 85.00 87 ALA A N 1
ATOM 685 C CA . ALA A 1 87 ? -2.568 -3.273 -15.399 1.00 85.00 87 ALA A CA 1
ATOM 686 C C . ALA A 1 87 ? -2.760 -1.943 -16.157 1.00 85.00 87 ALA A C 1
ATOM 688 O O . ALA A 1 87 ? -2.114 -1.704 -17.178 1.00 85.00 87 ALA A O 1
ATOM 689 N N . GLU A 1 88 ? -3.617 -1.055 -15.647 1.00 85.19 88 GLU A N 1
ATOM 690 C CA . GLU A 1 88 ? -3.953 0.213 -16.305 1.00 85.19 88 GLU A CA 1
ATOM 691 C C . GLU A 1 88 ? -2.944 1.340 -16.022 1.00 85.19 88 GLU A C 1
ATOM 693 O O . GLU A 1 88 ? -2.620 2.135 -16.910 1.00 85.19 88 GLU A O 1
ATOM 698 N N . TYR A 1 89 ? -2.420 1.399 -14.797 1.00 82.12 89 TYR A N 1
ATOM 699 C CA . TYR A 1 89 ? -1.601 2.516 -14.312 1.00 82.12 89 TYR A CA 1
ATOM 700 C C . TYR A 1 89 ? -0.248 2.108 -13.738 1.00 82.12 89 TYR A C 1
ATOM 702 O O . TYR A 1 89 ? 0.596 2.970 -13.491 1.00 82.12 89 TYR A O 1
ATOM 710 N N . GLY A 1 90 ? -0.043 0.815 -13.509 1.00 77.50 90 GLY A N 1
ATOM 711 C CA . GLY A 1 90 ? 1.186 0.291 -12.942 1.00 77.50 90 GLY A CA 1
ATOM 712 C C . GLY A 1 90 ? 2.357 0.347 -13.924 1.00 77.50 90 GLY A C 1
ATOM 713 O O . GLY A 1 90 ? 2.238 0.860 -15.041 1.00 77.50 90 GLY A O 1
ATOM 714 N N . PRO A 1 91 ? 3.509 -0.201 -13.529 1.00 73.94 91 PRO A N 1
ATOM 715 C CA . PRO A 1 91 ? 4.787 -0.012 -14.219 1.00 73.94 91 PRO A CA 1
ATOM 716 C C . PRO A 1 91 ? 4.826 -0.584 -15.641 1.00 73.94 91 PRO A C 1
ATOM 718 O O . PRO A 1 91 ? 5.601 -0.116 -16.471 1.00 73.94 91 PRO A O 1
ATOM 721 N N . GLN A 1 92 ? 3.992 -1.583 -15.933 1.00 76.44 92 GLN A N 1
ATOM 722 C CA . GLN A 1 92 ? 3.884 -2.193 -17.260 1.00 76.44 92 GLN A CA 1
ATOM 723 C C . GLN A 1 92 ? 2.870 -1.473 -18.164 1.00 76.44 92 GLN A C 1
ATOM 725 O O . GLN A 1 92 ? 2.771 -1.782 -19.351 1.00 76.44 92 GLN A O 1
ATOM 730 N N . SER A 1 93 ? 2.121 -0.505 -17.630 1.00 75.12 93 SER A N 1
ATOM 731 C CA . SER A 1 93 ? 1.123 0.221 -18.404 1.00 75.12 93 SER A CA 1
ATOM 732 C C . SER A 1 93 ? 1.763 1.174 -19.416 1.00 75.12 93 SER A C 1
ATOM 734 O O . SER A 1 93 ? 2.841 1.738 -19.208 1.00 75.12 93 SER A O 1
ATOM 736 N N . THR A 1 94 ? 1.042 1.454 -20.503 1.00 73.00 94 THR A N 1
ATOM 737 C CA . THR A 1 94 ? 1.443 2.465 -21.500 1.00 73.00 94 THR A CA 1
ATOM 738 C C . THR A 1 94 ? 1.573 3.863 -20.896 1.00 73.00 94 THR A C 1
ATOM 740 O O . THR A 1 94 ? 2.268 4.722 -21.445 1.00 73.00 94 THR A O 1
ATOM 743 N N . THR A 1 95 ? 0.936 4.084 -19.746 1.00 68.00 95 THR A N 1
ATOM 744 C CA . THR A 1 95 ? 0.868 5.373 -19.070 1.00 68.00 95 THR A CA 1
ATOM 745 C C . THR A 1 95 ? 1.942 5.573 -18.002 1.00 68.00 95 THR A C 1
ATOM 747 O O . THR A 1 95 ? 2.167 6.708 -17.580 1.00 68.00 95 THR A O 1
ATOM 750 N N . ALA A 1 96 ? 2.684 4.520 -17.644 1.00 64.31 96 ALA A N 1
ATOM 751 C CA . ALA A 1 96 ? 3.814 4.580 -16.714 1.00 64.31 96 ALA A CA 1
ATOM 752 C C . ALA A 1 96 ? 4.911 5.569 -17.157 1.00 64.31 96 ALA A C 1
ATOM 754 O O . ALA A 1 96 ? 5.659 6.096 -16.337 1.00 64.31 96 ALA A O 1
ATOM 755 N N . LYS A 1 97 ? 4.978 5.874 -18.462 1.00 61.66 97 LYS A N 1
ATOM 756 C CA . LYS A 1 97 ? 5.922 6.836 -19.058 1.00 61.66 97 LYS A CA 1
ATOM 757 C C . LYS A 1 97 ? 5.686 8.283 -18.611 1.00 61.66 97 LYS A C 1
ATOM 759 O O . LYS A 1 97 ? 6.576 9.119 -18.753 1.00 61.66 97 LYS A O 1
ATOM 764 N N . TYR A 1 98 ? 4.502 8.605 -18.092 1.00 63.34 98 TYR A N 1
ATOM 765 C CA . TYR A 1 98 ? 4.195 9.949 -17.616 1.00 63.34 98 TYR A CA 1
ATOM 766 C C . TYR A 1 98 ? 4.653 10.096 -16.164 1.00 63.34 98 TYR A C 1
ATOM 768 O O . TYR A 1 98 ? 4.116 9.448 -15.272 1.00 63.34 98 TYR A O 1
ATOM 776 N N . GLY A 1 99 ? 5.607 11.000 -15.910 1.00 59.66 99 GLY A N 1
ATOM 777 C CA . GLY A 1 99 ? 6.269 11.158 -14.604 1.00 59.66 99 GLY A CA 1
ATOM 778 C C . GLY A 1 99 ? 5.341 11.346 -13.393 1.00 59.66 99 GLY A C 1
ATOM 779 O O . GLY A 1 99 ? 5.733 11.036 -12.276 1.00 59.66 99 GLY A O 1
ATOM 780 N N . ARG A 1 100 ? 4.089 11.772 -13.607 1.00 58.78 100 ARG A N 1
ATOM 781 C CA . ARG A 1 100 ? 3.056 11.907 -12.562 1.00 58.78 100 ARG A CA 1
ATOM 782 C C . ARG A 1 100 ? 2.512 10.564 -12.049 1.00 58.78 100 ARG A C 1
ATOM 784 O O . ARG A 1 100 ? 1.819 10.549 -11.043 1.00 58.78 100 ARG A O 1
ATOM 791 N N . ARG A 1 101 ? 2.799 9.451 -12.733 1.00 63.12 101 ARG A N 1
ATOM 792 C CA . ARG A 1 101 ? 2.339 8.090 -12.389 1.00 63.12 101 ARG A CA 1
ATOM 793 C C . ARG A 1 101 ? 3.455 7.210 -11.810 1.00 63.12 101 ARG A C 1
ATOM 795 O O . ARG A 1 101 ? 3.238 6.025 -11.595 1.00 63.12 101 ARG A O 1
ATOM 802 N N . LYS A 1 102 ? 4.624 7.793 -11.499 1.00 70.12 102 LYS A N 1
ATOM 803 C CA . LYS A 1 102 ? 5.779 7.081 -10.917 1.00 70.12 102 LYS A CA 1
ATOM 804 C C . LYS A 1 102 ? 5.469 6.386 -9.591 1.00 70.12 102 LYS A C 1
ATOM 806 O O . LYS A 1 102 ? 6.050 5.345 -9.320 1.00 70.12 102 LYS A O 1
ATOM 811 N N . LEU A 1 103 ? 4.534 6.914 -8.798 1.00 76.31 103 LEU A N 1
ATOM 812 C CA . LEU A 1 103 ? 4.180 6.306 -7.515 1.00 76.31 103 LEU A CA 1
ATOM 813 C C . LEU A 1 103 ? 3.605 4.892 -7.694 1.00 76.31 103 LEU A C 1
ATOM 815 O O . LEU A 1 103 ? 4.015 3.985 -6.987 1.00 76.31 103 LEU A O 1
ATOM 819 N N . LEU A 1 104 ? 2.732 4.675 -8.685 1.00 82.69 104 LEU A N 1
ATOM 820 C CA . LEU A 1 104 ? 2.150 3.353 -8.976 1.00 82.69 104 LEU A CA 1
ATOM 821 C C . LEU A 1 104 ? 3.147 2.376 -9.615 1.00 82.69 104 LEU A C 1
ATOM 823 O O . LEU A 1 104 ? 2.826 1.203 -9.775 1.00 82.69 104 LEU A O 1
ATOM 827 N N . ALA A 1 105 ? 4.349 2.843 -9.963 1.00 81.50 105 ALA A N 1
ATOM 828 C CA . ALA A 1 105 ? 5.461 1.989 -10.363 1.00 81.50 105 ALA A CA 1
ATOM 829 C C . ALA A 1 105 ? 6.269 1.458 -9.162 1.00 81.50 105 ALA A C 1
ATOM 831 O O . ALA A 1 105 ? 7.205 0.682 -9.364 1.00 81.50 105 ALA A O 1
ATOM 832 N N . HIS A 1 106 ? 5.892 1.828 -7.934 1.00 86.31 106 HIS A N 1
ATOM 833 C CA . HIS A 1 106 ? 6.589 1.485 -6.701 1.00 86.31 106 HIS A CA 1
ATOM 834 C C . HIS A 1 106 ? 5.750 0.635 -5.738 1.00 86.31 106 HIS A C 1
ATOM 836 O O . HIS A 1 106 ? 4.540 0.849 -5.633 1.00 86.31 106 HIS A O 1
ATOM 842 N N . PRO A 1 107 ? 6.378 -0.251 -4.941 1.00 90.06 107 PRO A N 1
ATOM 843 C CA . PRO A 1 107 ? 5.683 -1.071 -3.946 1.00 90.06 107 PRO A CA 1
ATOM 844 C C . PRO A 1 107 ? 5.008 -0.242 -2.844 1.00 90.06 107 PRO A C 1
ATOM 846 O O . PRO A 1 107 ? 3.920 -0.597 -2.394 1.00 90.06 107 PRO A O 1
ATOM 849 N N . VAL A 1 108 ? 5.581 0.911 -2.471 1.00 90.56 108 VAL A N 1
ATOM 850 C CA . VAL A 1 108 ? 4.982 1.844 -1.494 1.00 90.56 108 VAL A CA 1
ATOM 851 C C . VAL A 1 108 ? 3.622 2.395 -1.929 1.00 90.56 108 VAL A C 1
ATOM 853 O O . VAL A 1 108 ? 2.859 2.866 -1.089 1.00 90.56 108 VAL A O 1
ATOM 856 N N . SER A 1 109 ? 3.252 2.278 -3.211 1.00 91.38 109 SER A N 1
ATOM 857 C CA . SER A 1 109 ? 1.893 2.610 -3.649 1.00 91.38 109 SER A CA 1
ATOM 858 C C . SER A 1 109 ? 0.814 1.781 -2.964 1.00 91.38 109 SER A C 1
ATOM 860 O O . SER A 1 109 ? -0.279 2.298 -2.764 1.00 91.38 109 SER A O 1
ATOM 862 N N . LEU A 1 110 ? 1.097 0.536 -2.567 1.00 93.44 110 LEU A N 1
ATOM 863 C CA . LEU A 1 110 ? 0.124 -0.297 -1.859 1.00 93.44 110 LEU A CA 1
ATOM 864 C C . LEU A 1 110 ? -0.258 0.308 -0.504 1.00 93.44 110 LEU A C 1
ATOM 866 O O . LEU A 1 110 ? -1.435 0.316 -0.162 1.00 93.44 110 LEU A O 1
ATOM 870 N N . ILE A 1 111 ? 0.715 0.874 0.214 1.00 93.88 111 ILE A N 1
ATOM 871 C CA . ILE A 1 111 ? 0.505 1.547 1.505 1.00 93.88 111 ILE A CA 1
ATOM 872 C C . ILE A 1 111 ? -0.335 2.814 1.301 1.00 93.88 111 ILE A C 1
ATOM 874 O O . ILE A 1 111 ? -1.297 3.060 2.020 1.00 93.88 111 ILE A O 1
ATOM 878 N N . VAL A 1 112 ? -0.023 3.598 0.264 1.00 91.00 112 VAL A N 1
ATOM 879 C CA . VAL A 1 112 ? -0.803 4.799 -0.080 1.00 91.00 112 VAL A CA 1
ATOM 880 C C . VAL A 1 112 ? -2.244 4.441 -0.440 1.00 91.00 112 VAL A C 1
ATOM 882 O O . VAL A 1 112 ? -3.177 5.100 0.014 1.00 91.00 112 VAL A O 1
ATOM 885 N N . LEU A 1 113 ? -2.441 3.411 -1.267 1.00 92.31 113 LEU A N 1
ATOM 886 C CA . LEU A 1 113 ? -3.770 2.966 -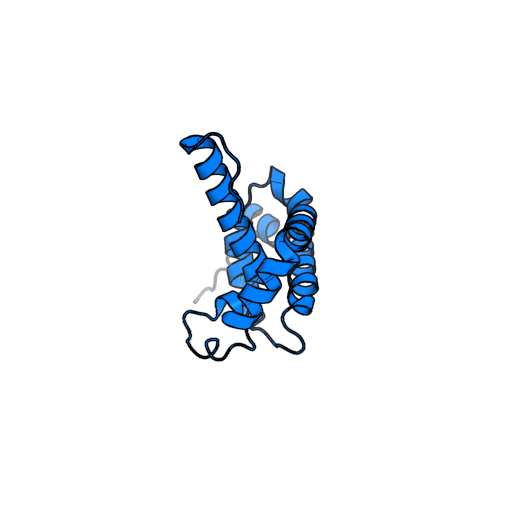1.679 1.00 92.31 113 LEU A CA 1
ATOM 887 C C . LEU A 1 113 ? -4.585 2.501 -0.472 1.00 92.31 113 LEU A C 1
ATOM 889 O O . LEU A 1 113 ? -5.727 2.927 -0.341 1.00 92.31 113 LEU A O 1
ATOM 893 N N . GLU A 1 114 ? -3.989 1.704 0.415 1.00 94.12 114 GLU A N 1
ATOM 894 C CA . GLU A 1 114 ? -4.605 1.258 1.668 1.00 94.12 114 GLU A CA 1
ATOM 895 C C . GLU A 1 114 ? -5.100 2.449 2.500 1.00 94.12 114 GLU A C 1
ATOM 897 O O . GLU A 1 114 ? -6.281 2.514 2.840 1.00 94.12 114 GLU A O 1
ATOM 902 N N . GLN A 1 115 ? -4.248 3.453 2.719 1.00 90.00 115 GLN A N 1
ATOM 903 C CA . GLN A 1 115 ? -4.618 4.651 3.474 1.00 90.00 115 GLN A CA 1
ATOM 904 C C . GLN A 1 115 ? -5.751 5.441 2.814 1.00 90.00 115 GLN A C 1
ATOM 906 O O . GLN A 1 115 ? -6.668 5.906 3.489 1.00 90.00 115 GLN A O 1
ATOM 911 N N . LEU A 1 116 ? -5.737 5.584 1.486 1.00 89.81 116 LEU A N 1
ATOM 912 C CA . LEU A 1 116 ? -6.814 6.267 0.767 1.00 89.81 116 LEU A CA 1
ATOM 913 C C . LEU A 1 116 ? -8.143 5.507 0.870 1.00 89.81 116 LEU A C 1
ATOM 915 O O . LEU A 1 116 ? -9.198 6.137 0.980 1.00 89.81 116 LEU A O 1
ATOM 919 N N . VAL A 1 117 ? -8.107 4.172 0.843 1.00 89.25 117 VAL A N 1
ATOM 920 C CA . VAL A 1 117 ? -9.286 3.315 1.045 1.00 89.25 117 VAL A CA 1
ATOM 921 C C . VAL A 1 117 ? -9.833 3.506 2.443 1.00 89.25 117 VAL A C 1
ATOM 923 O O . VAL A 1 117 ? -11.019 3.778 2.600 1.00 89.25 117 VAL A O 1
ATOM 926 N N . GLU A 1 118 ? -8.962 3.406 3.438 1.00 86.62 118 GLU A N 1
ATOM 927 C CA . GLU A 1 118 ? -9.297 3.551 4.843 1.00 86.62 118 GLU A CA 1
ATOM 928 C C . GLU A 1 118 ? -9.950 4.905 5.124 1.00 86.62 118 GLU A C 1
ATOM 930 O O . GLU A 1 118 ? -11.058 4.975 5.659 1.00 86.62 118 GLU A O 1
ATOM 935 N N . VAL A 1 119 ? -9.285 5.991 4.721 1.00 85.19 119 VAL A N 1
ATOM 936 C CA . VAL A 1 119 ? -9.775 7.357 4.910 1.00 85.19 119 VAL A CA 1
ATOM 937 C C . VAL A 1 119 ? -11.144 7.510 4.255 1.00 85.19 119 VAL A C 1
ATOM 939 O O . VAL A 1 119 ? -12.084 7.996 4.887 1.00 85.19 119 VAL A O 1
ATOM 942 N N . ARG A 1 120 ? -11.299 7.034 3.015 1.00 82.25 120 ARG A N 1
ATOM 943 C CA . ARG A 1 120 ? -12.580 7.082 2.304 1.00 82.25 120 ARG A CA 1
ATOM 944 C C . ARG A 1 120 ? -13.666 6.280 3.014 1.00 82.25 120 ARG A C 1
ATOM 946 O O . ARG A 1 120 ? -14.788 6.766 3.117 1.00 82.25 120 ARG A O 1
ATOM 953 N N . SER A 1 121 ? -13.353 5.088 3.511 1.00 81.06 121 SER A N 1
ATOM 954 C CA . SER A 1 121 ? -14.292 4.237 4.244 1.00 81.06 121 SER A CA 1
ATOM 955 C C . SER A 1 121 ? -14.736 4.879 5.554 1.00 81.06 121 SER A C 1
ATOM 957 O O . SER A 1 121 ? -15.932 4.895 5.834 1.00 81.06 121 SER A O 1
ATOM 959 N N . ARG A 1 122 ? -13.822 5.500 6.312 1.00 82.25 122 ARG A N 1
ATOM 960 C CA . ARG A 1 122 ? -14.183 6.283 7.507 1.00 82.25 122 ARG A CA 1
ATOM 961 C C . ARG A 1 122 ? -15.096 7.451 7.153 1.00 82.25 122 ARG A C 1
ATOM 963 O O . ARG A 1 122 ? -16.118 7.639 7.806 1.00 82.25 122 ARG A O 1
ATOM 970 N N . TYR A 1 123 ? -14.771 8.205 6.102 1.00 78.31 123 TYR A N 1
ATOM 971 C CA . TYR A 1 123 ? -15.632 9.295 5.640 1.00 78.31 123 TYR A CA 1
ATOM 972 C C . TYR A 1 123 ? -17.013 8.795 5.203 1.00 78.31 123 TYR A C 1
ATOM 974 O O . TYR A 1 123 ? -18.016 9.388 5.589 1.00 78.31 123 TYR A O 1
ATOM 982 N N . ALA A 1 124 ? -17.093 7.700 4.446 1.00 78.44 124 ALA A N 1
ATOM 983 C CA . ALA A 1 124 ? -18.362 7.116 4.019 1.00 78.44 124 ALA A CA 1
ATOM 984 C C . ALA A 1 124 ? -19.201 6.644 5.212 1.00 78.44 124 ALA A C 1
ATOM 986 O O . ALA A 1 124 ? -20.394 6.935 5.255 1.00 78.44 124 ALA A O 1
ATOM 987 N N . LEU A 1 125 ? -18.587 6.012 6.215 1.00 74.81 125 LEU A N 1
ATOM 988 C CA . LEU A 1 125 ? -19.270 5.621 7.449 1.00 74.81 125 LEU A CA 1
ATOM 989 C C . LEU A 1 125 ? -19.822 6.836 8.201 1.00 74.81 125 LEU A C 1
ATOM 991 O O . LEU A 1 125 ? -20.978 6.819 8.613 1.00 74.81 125 LEU A O 1
ATOM 995 N N . ILE A 1 126 ? -19.035 7.907 8.331 1.00 81.81 126 ILE A N 1
ATOM 996 C CA . ILE A 1 126 ? -19.463 9.145 9.003 1.00 81.81 126 ILE A CA 1
ATOM 997 C C . ILE A 1 126 ? -20.621 9.816 8.252 1.00 81.81 126 ILE A C 1
ATOM 999 O O . ILE A 1 126 ? -21.568 10.290 8.874 1.00 81.81 126 ILE A O 1
ATOM 1003 N N . VAL A 1 127 ? -20.541 9.885 6.922 1.00 79.56 127 VAL A N 1
ATOM 1004 C CA . VAL A 1 127 ? -21.479 10.664 6.098 1.00 79.56 127 VAL A CA 1
ATOM 1005 C C . VAL A 1 127 ? -22.739 9.874 5.741 1.00 79.56 127 VAL A C 1
ATOM 1007 O O . VAL A 1 127 ? -23.825 10.446 5.688 1.00 79.56 127 VAL A O 1
ATOM 1010 N N . THR A 1 128 ? -22.608 8.576 5.468 1.00 76.94 128 THR A N 1
ATOM 1011 C CA . THR A 1 128 ? -23.682 7.736 4.902 1.00 76.94 128 THR A CA 1
ATOM 1012 C C . THR A 1 128 ? -24.140 6.612 5.829 1.00 76.94 128 THR A C 1
ATOM 1014 O O . THR A 1 128 ? -25.186 6.018 5.581 1.00 76.94 128 THR A O 1
ATOM 1017 N N . GLY A 1 129 ? -23.384 6.304 6.888 1.00 77.19 129 GLY A N 1
ATOM 1018 C CA . GLY A 1 129 ? -23.659 5.172 7.778 1.00 77.19 129 GLY A CA 1
ATOM 1019 C C . GLY A 1 129 ? -23.354 3.797 7.172 1.00 77.19 129 GLY A C 1
ATOM 1020 O O . GLY A 1 129 ? -23.603 2.787 7.826 1.00 77.19 129 GLY A O 1
ATOM 1021 N N . LEU A 1 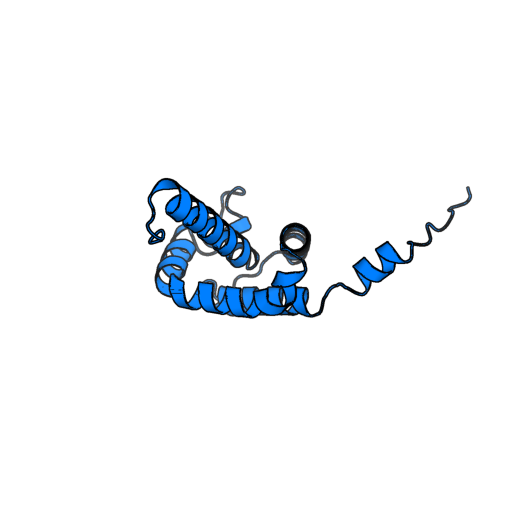130 ? -22.817 3.739 5.948 1.00 71.62 130 LEU A N 1
ATOM 1022 C CA . LEU A 1 130 ? -22.468 2.500 5.254 1.00 71.62 130 LEU A CA 1
ATOM 1023 C C . LEU A 1 130 ? -20.961 2.439 4.964 1.00 71.62 130 LEU A C 1
ATOM 1025 O O . LEU A 1 130 ? -20.350 3.471 4.664 1.00 71.62 130 LEU A O 1
ATOM 1029 N N . PRO A 1 131 ? -20.340 1.247 5.062 1.00 68.38 131 PRO A N 1
ATOM 1030 C CA . PRO A 1 131 ? -18.960 1.069 4.643 1.00 68.38 131 PRO A CA 1
ATOM 1031 C C . PRO A 1 131 ? -18.849 1.297 3.137 1.00 68.38 131 PRO A C 1
ATOM 1033 O O . PRO A 1 131 ? -19.762 0.977 2.381 1.00 68.38 131 PRO A O 1
ATOM 1036 N N . CYS A 1 132 ? -17.724 1.860 2.704 1.00 66.12 132 CYS A N 1
ATOM 1037 C CA . CYS A 1 132 ? -17.497 2.111 1.292 1.00 66.12 132 CYS A CA 1
ATOM 1038 C C . CYS A 1 132 ? -17.026 0.832 0.603 1.00 66.12 132 CYS A C 1
ATOM 1040 O O . CYS A 1 132 ? -15.926 0.342 0.855 1.00 66.12 132 CYS A O 1
ATOM 1042 N N . ASP A 1 133 ? -17.825 0.337 -0.323 1.00 66.00 133 ASP A N 1
ATOM 1043 C CA . ASP A 1 133 ? -17.414 -0.630 -1.318 1.00 66.00 133 ASP A CA 1
ATOM 1044 C C . ASP A 1 133 ? -16.414 0.066 -2.256 1.00 66.00 133 ASP A C 1
ATOM 1046 O O . ASP A 1 133 ? -16.722 1.031 -2.962 1.00 66.00 133 ASP A O 1
ATOM 1050 N N . TRP A 1 134 ? -15.148 -0.359 -2.196 1.00 61.00 134 TRP A N 1
ATOM 1051 C CA . TRP A 1 134 ? -14.185 -0.061 -3.265 1.00 61.00 134 TRP A CA 1
ATOM 1052 C C . TRP A 1 134 ? -14.640 -0.609 -4.611 1.00 61.00 134 TRP A C 1
ATOM 1054 O O . TRP A 1 134 ? -15.697 -1.272 -4.636 1.00 61.00 134 TRP A O 1
#

Sequence (134 aa):
MSTDAYTSGPVERAAEEVRDGAADALLAVAVRSYAAFAVHVRFDDGMTEEVLSVLWSVIPEEDREAYPARLEEFVNTYRERLVRLFAEYGPQSTTAKYGRRKLLAHPVSL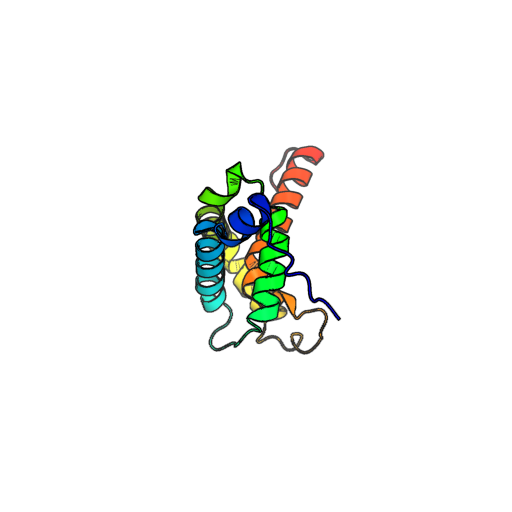IVLEQLVEVRSRYALIVTGLPCDW

Secondary structure (DSSP, 8-state):
---------HHHHHHHHTS-HHHHHHHHHHHHHHHTTSTT----HHHHHHHHHHHHHHS-HHHHTTHHHHHHHHHHHTHHHHHHHHHHHSTTSTTTTSGGGGGGGSTTHHHHHHHHHHHHHHHHHHHHSS----

Radius of gyration: 17.58 Å; chains: 1; bounding box: 61×36×44 Å

Organism: NCBI:txid67296

pLDDT: mean 78.12, std 16.4, range [37.81, 95.81]

Foldseek 3Di:
DDPDPPPDDPVVVVVVVPCPPLLVLLQVLLVVLVCVQDPPQDADVVVQVVLSVVLVVPPPPVCSNVNSVVLNVLCVVCVVVLNVCCCPLECPHPNVPPPVSSLNPDSCVSSVVSVVQVVVQVVCCVPPVDGDDD